Protein AF-A0A2V8R2T1-F1 (afdb_monomer_lite)

Secondary structure (DSSP, 8-state):
--TTT---PPSSPPPSS--HHHHHHHHHHHHHH--HHHHHHHH---HHHHHHHHHHHHTT-

Sequence (61 aa):
MCSNCGRTSRDNPQPNGYTTEERERILRAYHERSSLRGLSRTFGVSRNTVTSWLKKRDDSA

Radius of gyration: 16.18 Å; chains: 1; bounding box: 38×27×37 Å

pLDDT: mean 81.81, std 11.46, range [45.59, 92.56]

Foldseek 3Di:
DDPPPPDDDDDDDDPPDDDPVRLVVLVVVCVVPVDLVVSCVPVVDDSVVNVVVVVVVVVVD

Structure (mmCIF, N/CA/C/O backbone):
data_AF-A0A2V8R2T1-F1
#
_entry.id   AF-A0A2V8R2T1-F1
#
loop_
_atom_site.group_PDB
_atom_site.id
_atom_site.type_symbol
_atom_site.label_atom_id
_atom_site.label_alt_id
_atom_site.label_comp_id
_atom_site.label_asym_id
_atom_site.label_entity_id
_atom_site.label_seq_id
_atom_site.pdbx_PDB_ins_code
_atom_site.Cartn_x
_atom_site.Cartn_y
_atom_site.Cartn_z
_atom_site.occupancy
_atom_site.B_iso_or_equiv
_atom_site.auth_seq_id
_atom_site.auth_comp_id
_atom_site.auth_asym_id
_atom_site.auth_atom_id
_atom_site.pdbx_PDB_model_num
ATOM 1 N N . MET A 1 1 ? 20.719 -8.651 -22.721 1.00 67.75 1 MET A N 1
ATOM 2 C CA . MET A 1 1 ? 20.942 -10.105 -22.586 1.00 67.75 1 MET A CA 1
ATOM 3 C C . MET A 1 1 ? 22.446 -10.305 -22.563 1.00 67.75 1 MET A C 1
ATOM 5 O O . MET A 1 1 ? 23.099 -9.787 -23.458 1.00 67.75 1 MET A O 1
ATOM 9 N N . CYS A 1 2 ? 23.012 -10.890 -21.506 1.00 75.81 2 CYS A N 1
ATOM 10 C CA . CYS A 1 2 ? 24.467 -11.037 -21.396 1.00 75.81 2 CYS A CA 1
ATOM 11 C C . CYS A 1 2 ? 24.945 -12.238 -22.221 1.00 75.81 2 CYS A C 1
ATOM 13 O O . CYS A 1 2 ? 24.479 -13.353 -21.993 1.00 75.81 2 CYS A O 1
ATOM 15 N N . SER A 1 3 ? 25.893 -12.031 -23.135 1.00 74.81 3 SER A N 1
ATOM 16 C CA . SER A 1 3 ? 26.397 -13.086 -24.027 1.00 74.81 3 SER A CA 1
ATOM 17 C C . SER A 1 3 ? 27.149 -14.210 -23.301 1.00 74.81 3 SER A C 1
ATOM 19 O O . SER A 1 3 ? 27.285 -15.293 -23.851 1.00 74.81 3 SER A O 1
ATOM 21 N N . ASN A 1 4 ? 27.605 -13.981 -22.063 1.00 78.19 4 ASN A N 1
ATOM 22 C CA . ASN A 1 4 ? 28.380 -14.955 -21.286 1.00 78.19 4 ASN A CA 1
ATOM 23 C C . ASN A 1 4 ? 27.529 -15.831 -20.343 1.00 78.19 4 ASN A C 1
ATOM 25 O O . ASN A 1 4 ? 27.946 -16.919 -19.969 1.00 78.19 4 ASN A O 1
ATOM 29 N N . CYS A 1 5 ? 26.350 -15.368 -19.914 1.00 83.31 5 CYS A N 1
ATOM 30 C CA . CYS A 1 5 ? 25.529 -16.086 -18.926 1.00 83.31 5 CYS A CA 1
ATOM 31 C C . CYS A 1 5 ? 24.029 -16.122 -19.250 1.00 83.31 5 CYS A C 1
ATOM 33 O O . CYS A 1 5 ? 23.237 -16.571 -18.424 1.00 83.31 5 CYS A O 1
ATOM 35 N N . GLY A 1 6 ? 23.610 -15.598 -20.408 1.00 79.62 6 GLY A N 1
ATOM 36 C CA . GLY A 1 6 ? 22.213 -15.579 -20.861 1.00 79.62 6 GLY A CA 1
ATOM 37 C C . GLY A 1 6 ? 21.274 -14.694 -20.035 1.00 79.62 6 GLY A C 1
ATOM 38 O O . GLY A 1 6 ? 20.117 -14.504 -20.403 1.00 79.62 6 GLY A O 1
ATOM 39 N N . ARG A 1 7 ? 21.749 -14.113 -18.927 1.00 75.50 7 ARG A N 1
ATOM 40 C CA . ARG A 1 7 ? 20.913 -13.367 -17.987 1.00 75.50 7 ARG A CA 1
ATOM 41 C C . ARG A 1 7 ? 20.445 -12.044 -18.604 1.00 75.50 7 ARG A C 1
ATOM 43 O O . ARG A 1 7 ? 21.225 -11.278 -19.179 1.00 75.50 7 ARG A O 1
ATOM 50 N N . THR A 1 8 ? 19.155 -11.760 -18.466 1.00 73.31 8 THR A N 1
ATOM 51 C CA . THR A 1 8 ? 18.529 -10.467 -18.771 1.00 73.31 8 THR A CA 1
ATOM 52 C C . THR A 1 8 ? 18.246 -9.731 -17.469 1.00 73.31 8 THR A C 1
ATOM 54 O O . THR A 1 8 ? 17.103 -9.616 -17.041 1.00 73.31 8 THR A O 1
ATOM 57 N N . SER A 1 9 ? 19.299 -9.255 -16.812 1.00 69.06 9 SER A N 1
ATOM 58 C CA . SER A 1 9 ? 19.173 -8.346 -15.672 1.00 69.06 9 SER A CA 1
ATOM 59 C C . SER A 1 9 ? 19.393 -6.916 -16.160 1.00 69.06 9 SER A C 1
ATOM 61 O O . SER A 1 9 ? 20.298 -6.667 -16.956 1.00 69.06 9 SER A O 1
ATOM 63 N N . ARG A 1 10 ? 18.536 -5.991 -15.726 1.00 68.75 10 ARG A N 1
ATOM 64 C CA . ARG A 1 10 ? 18.784 -4.551 -15.846 1.00 68.75 10 ARG A CA 1
ATOM 65 C C . ARG A 1 10 ? 19.546 -4.118 -14.602 1.00 68.75 10 ARG A C 1
ATOM 67 O O . ARG A 1 10 ? 19.153 -4.516 -13.509 1.00 68.75 10 ARG A O 1
ATOM 74 N N . ASP A 1 11 ? 20.619 -3.358 -14.776 1.00 63.00 11 ASP A N 1
ATOM 75 C CA . ASP A 1 11 ? 21.291 -2.715 -13.650 1.00 63.00 11 ASP A CA 1
ATOM 76 C C . ASP A 1 11 ? 20.347 -1.636 -13.096 1.00 63.00 11 ASP A C 1
ATOM 78 O O . ASP A 1 11 ? 19.811 -0.837 -13.865 1.00 63.00 11 ASP A O 1
ATOM 82 N N . ASN A 1 12 ? 20.052 -1.698 -11.795 1.00 59.72 12 ASN A N 1
ATOM 83 C CA . ASN A 1 12 ? 19.083 -0.848 -11.094 1.00 59.72 12 ASN A CA 1
ATOM 84 C C . ASN A 1 12 ? 17.640 -0.870 -11.667 1.00 59.72 12 ASN A C 1
ATOM 86 O O . ASN A 1 12 ? 17.154 0.138 -12.189 1.00 59.72 12 ASN A O 1
ATOM 90 N N . PRO A 1 13 ? 16.912 -2.003 -11.591 1.00 67.06 13 PRO A N 1
ATOM 91 C CA . PRO A 1 13 ? 15.525 -2.043 -12.030 1.00 67.06 13 PRO A CA 1
ATOM 92 C C . PRO A 1 13 ? 14.684 -1.131 -11.134 1.00 67.06 13 PRO A C 1
ATOM 94 O O . PRO A 1 13 ? 14.535 -1.387 -9.939 1.00 67.06 13 PRO A O 1
ATOM 97 N N . GLN A 1 14 ? 14.100 -0.083 -11.717 1.00 61.28 14 GLN A N 1
ATOM 98 C CA . GLN A 1 14 ? 13.054 0.670 -11.037 1.00 61.28 14 GLN A CA 1
ATOM 99 C C . GLN A 1 14 ? 11.948 -0.326 -10.658 1.00 61.28 14 GLN A C 1
ATOM 101 O O . GLN A 1 14 ? 11.519 -1.098 -11.525 1.00 61.28 14 GLN A O 1
ATOM 106 N N . PRO A 1 15 ? 11.495 -0.371 -9.395 1.00 65.00 15 PRO A N 1
ATOM 107 C CA . PRO A 1 15 ? 10.384 -1.237 -9.053 1.00 65.00 15 PRO A CA 1
ATOM 108 C C . PRO A 1 15 ? 9.191 -0.830 -9.919 1.00 65.00 15 PRO A C 1
ATOM 110 O O . PRO A 1 15 ? 8.861 0.349 -10.014 1.00 65.00 15 PRO A O 1
ATOM 113 N N . ASN A 1 16 ? 8.522 -1.804 -10.539 1.00 65.69 16 ASN A N 1
ATOM 114 C CA . ASN A 1 16 ? 7.308 -1.591 -11.341 1.00 65.69 16 ASN A CA 1
ATOM 115 C C . ASN A 1 16 ? 6.101 -1.102 -10.491 1.00 65.69 16 ASN A C 1
ATOM 117 O O . ASN A 1 16 ? 4.947 -1.288 -10.871 1.00 65.69 16 ASN A O 1
ATOM 121 N N . GLY A 1 17 ? 6.346 -0.524 -9.313 1.00 76.62 17 GLY A N 1
ATOM 122 C CA . GLY A 1 17 ? 5.365 -0.093 -8.328 1.00 76.62 17 GLY A CA 1
ATOM 123 C C . GLY A 1 17 ? 6.040 0.606 -7.145 1.00 76.62 17 GLY A C 1
ATOM 124 O O . GLY A 1 17 ? 7.084 1.232 -7.291 1.00 76.62 17 GLY A O 1
ATOM 125 N N . TYR A 1 18 ? 5.442 0.481 -5.961 1.00 81.62 18 TYR A N 1
ATOM 126 C CA . TYR A 1 18 ? 5.950 1.101 -4.736 1.00 81.62 18 TYR A CA 1
ATOM 127 C C . TYR A 1 18 ? 7.319 0.541 -4.334 1.00 81.62 18 TYR A C 1
ATOM 129 O O . TYR A 1 18 ? 7.505 -0.680 -4.281 1.00 81.62 18 TYR A O 1
ATOM 137 N N . THR A 1 19 ? 8.253 1.432 -3.994 1.00 86.50 19 THR A N 1
ATOM 138 C CA . THR A 1 19 ? 9.501 1.045 -3.324 1.00 86.50 19 THR A CA 1
ATOM 139 C C . THR A 1 19 ? 9.187 0.437 -1.956 1.00 86.50 19 THR A C 1
ATOM 141 O O . THR A 1 19 ? 8.109 0.641 -1.386 1.00 86.50 19 THR A O 1
ATOM 144 N N . THR A 1 20 ? 10.128 -0.328 -1.406 1.00 84.44 20 THR A N 1
ATOM 145 C CA . THR A 1 20 ? 10.012 -0.874 -0.045 1.00 84.44 20 THR A CA 1
ATOM 146 C C . THR A 1 20 ? 9.813 0.238 0.982 1.00 84.44 20 THR A C 1
ATOM 148 O O . THR A 1 20 ? 8.905 0.145 1.803 1.00 84.44 20 THR A O 1
ATOM 151 N N . GLU A 1 21 ? 10.575 1.323 0.861 1.00 87.31 21 GLU A N 1
ATOM 152 C CA . GLU A 1 21 ? 10.496 2.500 1.732 1.00 87.31 21 GLU A CA 1
ATOM 153 C C . GLU A 1 21 ? 9.118 3.170 1.681 1.00 87.31 21 GLU A C 1
ATOM 155 O O . GLU A 1 21 ? 8.534 3.516 2.711 1.00 87.31 21 GLU A O 1
ATOM 160 N N . GLU A 1 22 ? 8.558 3.335 0.480 1.00 88.88 22 GLU A N 1
ATOM 161 C CA . GLU A 1 22 ? 7.249 3.961 0.321 1.00 88.88 22 GLU A CA 1
ATOM 162 C C . GLU A 1 22 ? 6.129 3.061 0.845 1.00 88.88 22 GLU A C 1
ATOM 164 O O . GLU A 1 22 ? 5.226 3.525 1.547 1.00 88.88 22 GLU A O 1
ATOM 169 N N . ARG A 1 23 ? 6.226 1.751 0.595 1.00 90.00 23 ARG A N 1
ATOM 170 C CA . ARG A 1 23 ? 5.306 0.765 1.166 1.00 90.00 23 ARG A CA 1
ATOM 171 C C . ARG A 1 23 ? 5.340 0.792 2.694 1.00 90.00 23 ARG A C 1
ATOM 173 O O . ARG A 1 23 ? 4.280 0.766 3.319 1.00 90.00 23 ARG A O 1
ATOM 180 N N . GLU A 1 24 ? 6.518 0.858 3.305 1.00 90.62 24 GLU A N 1
ATOM 181 C CA . GLU A 1 24 ? 6.666 0.937 4.761 1.00 90.62 24 GLU A CA 1
ATOM 182 C C . GLU A 1 24 ? 6.101 2.233 5.334 1.00 90.62 24 GLU A C 1
ATOM 184 O O . GLU A 1 24 ? 5.367 2.187 6.323 1.00 90.62 24 GLU A O 1
ATOM 189 N N . ARG A 1 25 ? 6.354 3.372 4.681 1.00 92.56 25 ARG A N 1
ATOM 190 C CA . ARG A 1 25 ? 5.771 4.665 5.064 1.00 92.56 25 ARG A CA 1
ATOM 191 C C . ARG A 1 25 ? 4.241 4.610 5.075 1.00 92.56 25 ARG A C 1
ATOM 193 O O . ARG A 1 25 ? 3.619 5.049 6.041 1.00 92.56 25 ARG A O 1
ATOM 200 N N . ILE A 1 26 ? 3.637 4.041 4.030 1.00 91.56 26 ILE A N 1
ATOM 201 C CA . ILE A 1 26 ? 2.178 3.893 3.913 1.00 91.56 26 ILE A CA 1
ATOM 202 C C . ILE A 1 26 ? 1.643 2.946 4.996 1.00 91.56 26 ILE A C 1
ATOM 204 O O . ILE A 1 26 ? 0.656 3.258 5.658 1.00 91.56 26 ILE A O 1
ATOM 208 N N . LEU A 1 27 ? 2.293 1.801 5.223 1.00 90.62 27 LEU A N 1
ATOM 209 C CA . LEU A 1 27 ? 1.868 0.849 6.255 1.00 90.62 27 LEU A CA 1
ATOM 210 C C . LEU A 1 27 ? 1.992 1.437 7.666 1.00 90.62 27 LEU A C 1
ATOM 212 O O . LEU A 1 27 ? 1.091 1.255 8.481 1.00 90.62 27 LEU A O 1
ATOM 216 N N . ARG A 1 28 ? 3.050 2.200 7.953 1.00 91.94 28 ARG A N 1
ATOM 217 C CA . ARG A 1 28 ? 3.195 2.916 9.225 1.00 91.94 28 ARG A CA 1
ATOM 218 C C . ARG A 1 28 ? 2.061 3.918 9.434 1.00 91.94 28 ARG A C 1
ATOM 220 O O . ARG A 1 28 ? 1.417 3.898 10.478 1.00 91.94 28 ARG A O 1
ATOM 227 N N . ALA A 1 29 ? 1.753 4.725 8.418 1.00 92.06 29 ALA A N 1
ATOM 228 C CA . ALA A 1 29 ? 0.632 5.661 8.478 1.00 92.06 29 ALA A CA 1
ATOM 229 C C . ALA A 1 29 ? -0.721 4.949 8.683 1.00 92.06 29 ALA A C 1
ATOM 231 O O . ALA A 1 29 ? -1.616 5.498 9.329 1.00 92.06 29 ALA A O 1
ATOM 232 N N . TYR A 1 30 ? -0.876 3.722 8.167 1.00 91.94 30 TYR A N 1
ATOM 233 C CA . TYR A 1 30 ? -2.043 2.884 8.444 1.00 91.94 30 TYR A CA 1
ATOM 234 C C . TYR A 1 30 ? -2.132 2.479 9.913 1.00 91.94 30 TYR A C 1
ATOM 236 O O . TYR A 1 30 ? -3.209 2.603 10.483 1.00 91.94 30 TYR A O 1
ATOM 244 N N . HIS A 1 31 ? -1.032 2.061 10.539 1.00 88.38 31 HIS A N 1
ATOM 245 C CA . HIS A 1 31 ? -1.030 1.721 11.965 1.00 88.38 31 HIS A CA 1
ATOM 246 C C . HIS A 1 31 ? -1.281 2.936 12.872 1.00 88.38 31 HIS A C 1
ATOM 248 O O . HIS A 1 31 ? -1.906 2.791 13.916 1.00 88.38 31 HIS A O 1
ATOM 254 N N . GLU A 1 32 ? -0.845 4.132 12.469 1.00 89.69 32 GLU A N 1
ATOM 255 C CA . GLU A 1 32 ? -1.052 5.363 13.246 1.00 89.69 32 GLU A CA 1
ATOM 256 C C . GLU A 1 32 ? -2.490 5.912 13.145 1.00 89.69 32 GLU A 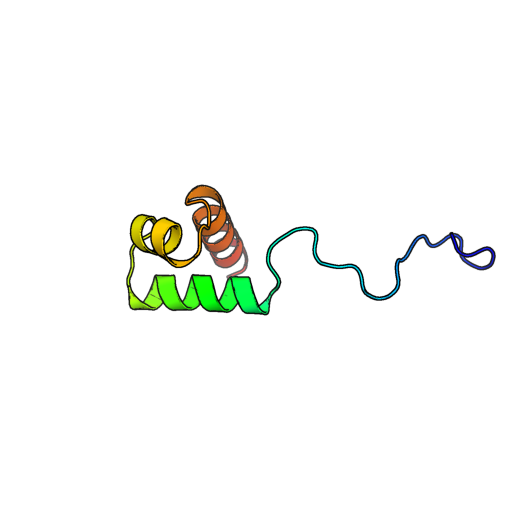C 1
ATOM 258 O O . GLU A 1 32 ? -3.021 6.427 14.126 1.00 89.69 32 GLU A O 1
ATOM 263 N N . ARG A 1 33 ? -3.129 5.841 11.964 1.00 80.12 33 ARG A N 1
ATOM 264 C CA . ARG A 1 33 ? -4.433 6.496 11.693 1.00 80.12 33 ARG A CA 1
ATOM 265 C C . ARG A 1 33 ? -5.587 5.541 11.368 1.00 80.12 33 ARG A C 1
ATOM 267 O O . ARG A 1 33 ? -6.695 6.010 11.098 1.00 80.12 33 ARG A O 1
ATOM 274 N N . SER A 1 34 ? -5.331 4.235 11.304 1.00 79.94 34 SER A N 1
ATOM 275 C CA . SER A 1 34 ? -6.294 3.132 11.130 1.00 79.94 34 SER A CA 1
ATOM 276 C C . SER A 1 34 ? -7.399 3.350 10.080 1.00 79.94 34 SER A C 1
ATOM 278 O O . SER A 1 34 ? -8.541 2.944 10.281 1.00 79.94 34 SER A O 1
ATOM 280 N N . SER A 1 35 ? -7.109 3.996 8.937 1.00 87.88 35 SER A N 1
ATOM 281 C CA . SER A 1 35 ? -8.145 4.311 7.933 1.00 87.88 35 SER A CA 1
ATOM 282 C C . SER A 1 35 ? -7.688 4.196 6.472 1.00 87.88 35 SER A C 1
ATOM 284 O O . SER A 1 35 ? -7.081 5.100 5.901 1.00 87.88 35 SER A O 1
ATOM 286 N N . LEU A 1 36 ? -8.098 3.114 5.793 1.00 89.25 36 LEU A N 1
ATOM 287 C CA . LEU A 1 36 ? -7.801 2.859 4.367 1.00 89.25 36 LEU A CA 1
ATOM 288 C C . LEU A 1 36 ? -8.241 4.000 3.434 1.00 89.25 36 LEU A C 1
ATOM 290 O O . LEU A 1 36 ? -7.584 4.294 2.437 1.00 89.25 36 LEU A O 1
ATOM 294 N N . ARG A 1 37 ? -9.362 4.658 3.753 1.00 90.56 37 ARG A N 1
ATOM 295 C CA . ARG A 1 37 ? -9.857 5.802 2.975 1.00 90.56 37 ARG A CA 1
ATOM 296 C C . ARG A 1 37 ? -8.973 7.040 3.149 1.00 90.56 37 ARG A C 1
ATOM 298 O O . ARG A 1 37 ? -8.791 7.772 2.181 1.00 90.56 37 ARG A O 1
ATOM 305 N N . GLY A 1 38 ? -8.409 7.239 4.341 1.00 91.25 38 GLY A N 1
ATOM 306 C CA . GLY A 1 38 ? -7.432 8.292 4.609 1.00 91.25 38 GLY A CA 1
ATOM 307 C C . GLY A 1 38 ? -6.154 8.071 3.807 1.00 91.25 38 GLY A C 1
ATOM 308 O O . GLY A 1 38 ? -5.719 8.969 3.095 1.00 91.25 38 GLY A O 1
ATOM 309 N N . LEU A 1 39 ? -5.629 6.842 3.803 1.00 91.00 39 LEU A N 1
ATOM 310 C CA . LEU A 1 39 ? -4.434 6.506 3.018 1.00 91.00 39 LEU A CA 1
ATOM 311 C C . LEU A 1 39 ? -4.626 6.719 1.519 1.00 91.00 39 LEU A C 1
ATOM 313 O O . LEU A 1 39 ? -3.737 7.249 0.863 1.00 91.00 39 LEU A O 1
ATOM 317 N N . SER A 1 40 ? -5.795 6.365 0.984 1.00 91.19 40 SER A N 1
ATOM 318 C CA . SER A 1 40 ? -6.101 6.607 -0.428 1.00 91.19 40 SER A CA 1
ATOM 319 C C . SER A 1 40 ? -6.115 8.099 -0.781 1.00 91.19 40 SER A C 1
ATOM 321 O O . SER A 1 40 ? -5.672 8.469 -1.863 1.00 91.19 40 SER A O 1
ATOM 323 N N . ARG A 1 41 ? -6.556 8.973 0.136 1.00 90.81 41 ARG A N 1
ATOM 324 C CA . ARG A 1 41 ? -6.547 10.432 -0.064 1.00 90.81 41 ARG A CA 1
ATOM 325 C C . ARG A 1 41 ? -5.166 11.056 0.133 1.00 90.81 41 ARG A C 1
ATOM 327 O O . ARG A 1 41 ? -4.837 11.991 -0.582 1.00 90.81 41 ARG A O 1
ATOM 334 N N . THR A 1 42 ? -4.381 10.558 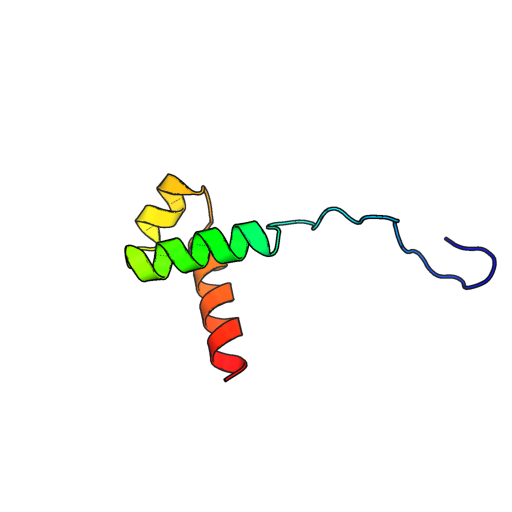1.086 1.00 91.00 42 THR A N 1
ATOM 335 C CA . THR A 1 42 ? -3.064 11.118 1.429 1.00 91.00 42 THR A CA 1
ATOM 336 C C . THR A 1 42 ? -1.950 10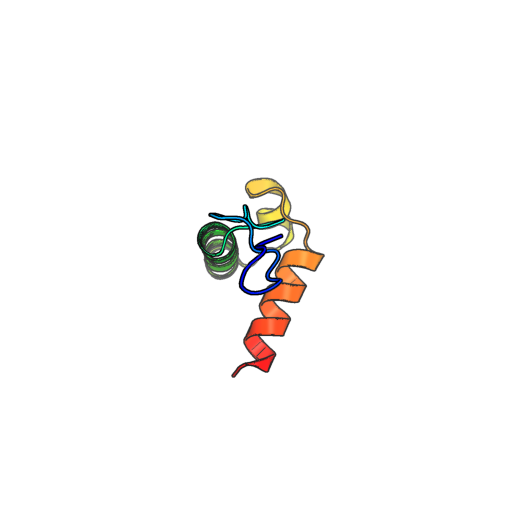.617 0.513 1.00 91.00 42 THR A C 1
ATOM 338 O O . THR A 1 42 ? -1.095 11.400 0.124 1.00 91.00 42 THR A O 1
ATOM 341 N N . PHE A 1 43 ? -1.957 9.331 0.161 1.00 89.06 43 PHE A N 1
ATOM 342 C CA . PHE A 1 43 ? -0.869 8.680 -0.581 1.00 89.06 43 PHE A CA 1
ATOM 343 C C . PHE A 1 43 ? -1.274 8.235 -1.992 1.00 89.06 43 PHE A C 1
ATOM 345 O O . PHE A 1 43 ? -0.463 7.651 -2.701 1.00 89.06 43 PHE A O 1
ATOM 352 N N . GLY A 1 44 ? -2.537 8.426 -2.393 1.00 89.94 44 GLY A N 1
ATOM 353 C CA . GLY A 1 44 ? -3.023 7.982 -3.706 1.00 89.94 44 GLY A CA 1
ATOM 354 C C . GLY A 1 44 ? -3.033 6.460 -3.891 1.00 89.94 44 GLY A C 1
ATOM 355 O O . GLY A 1 44 ? -3.230 5.970 -4.999 1.00 89.94 44 GLY A O 1
ATOM 356 N N . VAL A 1 45 ? -2.821 5.690 -2.819 1.00 90.81 45 VAL A N 1
ATOM 357 C CA . VAL A 1 45 ? -2.769 4.228 -2.875 1.00 90.81 45 VAL A CA 1
ATOM 358 C C . VAL A 1 45 ? -4.172 3.630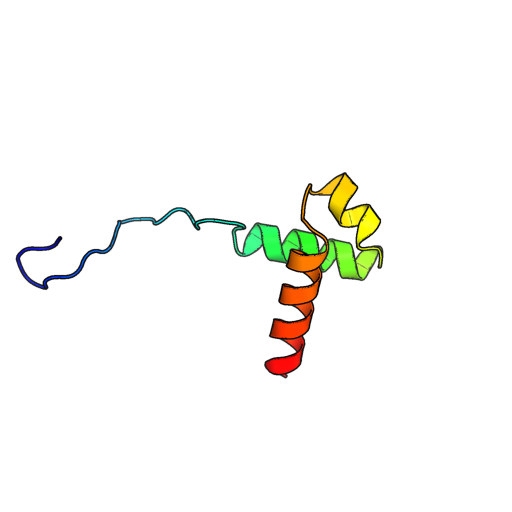 -2.945 1.00 90.81 45 VAL A C 1
ATOM 360 O O . VAL A 1 45 ? -5.108 4.085 -2.278 1.00 90.81 45 VAL A O 1
ATOM 363 N N . SER A 1 46 ? -4.334 2.575 -3.743 1.00 91.00 46 SER A N 1
ATOM 364 C CA . SER A 1 46 ? -5.600 1.847 -3.788 1.00 91.00 46 SER A CA 1
ATOM 365 C C . SER A 1 46 ? -5.830 1.083 -2.476 1.00 91.00 46 SER A C 1
ATOM 367 O O . SER A 1 46 ? -4.909 0.510 -1.888 1.00 91.00 46 SER A O 1
ATOM 369 N N . ARG A 1 47 ? -7.086 1.025 -2.020 1.00 90.81 47 ARG A N 1
ATOM 370 C CA . ARG A 1 47 ? -7.455 0.291 -0.795 1.00 90.81 47 ARG A CA 1
ATOM 371 C C . ARG A 1 47 ? -7.084 -1.190 -0.901 1.00 90.81 47 ARG A C 1
ATOM 373 O O . ARG A 1 47 ? -6.535 -1.751 0.041 1.00 90.81 47 ARG A O 1
ATOM 380 N N . ASN A 1 48 ? -7.321 -1.787 -2.069 1.00 92.06 48 ASN A N 1
ATOM 381 C CA . ASN A 1 48 ? -7.047 -3.197 -2.3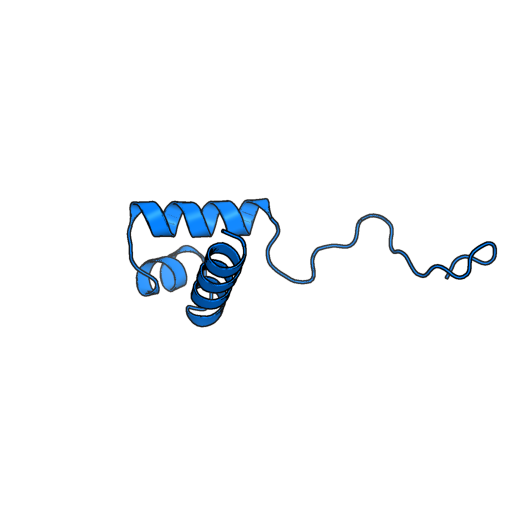42 1.00 92.06 48 ASN A CA 1
ATOM 382 C C . ASN A 1 48 ? -5.545 -3.505 -2.277 1.00 92.06 48 ASN A C 1
ATOM 384 O O . ASN A 1 48 ? -5.158 -4.568 -1.789 1.00 92.06 48 ASN A O 1
ATOM 388 N N . THR A 1 49 ? -4.699 -2.566 -2.712 1.00 90.94 49 THR A N 1
ATOM 389 C CA . THR A 1 49 ? -3.238 -2.677 -2.609 1.00 90.94 49 THR A CA 1
ATOM 390 C C . THR A 1 49 ? -2.802 -2.764 -1.147 1.00 90.94 49 THR A C 1
ATOM 392 O O . THR A 1 49 ? -2.088 -3.696 -0.780 1.00 90.94 49 THR A O 1
ATOM 395 N N . VAL A 1 50 ? -3.291 -1.859 -0.291 1.00 90.44 50 VAL A N 1
ATOM 396 C CA . VAL A 1 50 ? -2.949 -1.857 1.144 1.00 90.44 50 VAL A CA 1
ATOM 397 C C . VAL A 1 50 ? -3.454 -3.126 1.832 1.00 90.44 50 VAL A C 1
ATOM 399 O O . VAL A 1 50 ? -2.702 -3.769 2.559 1.00 90.44 50 VAL A O 1
ATOM 402 N N . THR A 1 51 ? -4.692 -3.550 1.560 1.00 90.62 51 THR A N 1
ATOM 403 C CA . THR A 1 51 ? -5.234 -4.801 2.113 1.00 90.62 51 THR A CA 1
ATOM 404 C C . THR A 1 51 ? -4.415 -6.021 1.687 1.00 90.62 51 THR A C 1
ATOM 406 O O . THR A 1 51 ? -4.153 -6.893 2.510 1.00 90.62 51 THR A O 1
ATOM 409 N N . SER A 1 52 ? -3.964 -6.076 0.432 1.00 91.06 52 SER A N 1
ATOM 410 C CA . SER A 1 52 ? -3.109 -7.168 -0.054 1.00 91.06 52 SER A CA 1
ATOM 411 C C . SER A 1 52 ? -1.761 -7.203 0.671 1.00 91.06 52 SER A C 1
ATOM 413 O O . SER A 1 52 ? -1.247 -8.276 0.975 1.00 91.06 52 SER A O 1
ATOM 415 N N . TRP A 1 53 ? -1.196 -6.039 1.001 1.00 90.56 53 TRP A N 1
ATOM 416 C CA . TRP A 1 53 ? 0.042 -5.957 1.777 1.00 90.56 53 TRP A CA 1
ATOM 417 C C . TRP A 1 53 ? -0.110 -6.408 3.222 1.00 90.56 53 TRP A C 1
ATOM 419 O O . TRP A 1 53 ? 0.819 -7.027 3.735 1.00 90.56 53 TRP A O 1
ATOM 429 N N . LEU A 1 54 ? -1.240 -6.086 3.856 1.00 86.75 54 LEU A N 1
ATOM 430 C CA . LEU A 1 54 ? -1.551 -6.523 5.216 1.00 86.75 54 LEU A CA 1
ATOM 431 C C . LEU A 1 54 ? -1.730 -8.043 5.262 1.00 86.75 54 LEU A C 1
ATOM 433 O O . LEU A 1 54 ? -1.075 -8.699 6.061 1.00 86.75 54 LEU A O 1
ATOM 437 N N . LYS A 1 55 ? -2.507 -8.609 4.328 1.00 88.25 55 LYS A N 1
ATOM 438 C CA . LYS A 1 55 ? -2.689 -10.065 4.195 1.00 88.25 55 LYS A CA 1
ATOM 439 C C . LYS A 1 55 ? -1.369 -10.807 3.993 1.00 88.25 55 LYS A C 1
ATOM 441 O O . LYS A 1 55 ? -1.119 -11.806 4.647 1.00 88.25 55 LYS A O 1
ATOM 446 N N . LYS A 1 56 ? -0.498 -10.294 3.117 1.00 85.25 56 LYS A N 1
ATOM 447 C CA . LYS A 1 56 ? 0.812 -10.908 2.857 1.00 85.25 56 LYS A CA 1
ATOM 448 C C . LYS A 1 56 ? 1.746 -10.879 4.076 1.00 85.25 56 LYS A C 1
ATOM 450 O O . LYS A 1 56 ? 2.651 -11.695 4.141 1.00 85.25 56 LYS A O 1
ATOM 455 N N . ARG A 1 57 ? 1.581 -9.920 4.994 1.00 76.94 57 ARG A N 1
ATOM 456 C CA . ARG A 1 57 ? 2.364 -9.866 6.240 1.00 76.94 57 ARG A CA 1
ATOM 457 C C . ARG A 1 57 ? 1.861 -10.865 7.279 1.00 76.94 57 ARG A C 1
ATOM 459 O O . ARG A 1 57 ? 2.686 -11.439 7.971 1.00 76.94 57 ARG A O 1
ATOM 466 N N . ASP A 1 58 ? 0.548 -11.048 7.361 1.00 70.56 58 ASP A N 1
ATOM 467 C CA . ASP A 1 58 ? -0.099 -11.970 8.302 1.00 70.56 58 ASP A CA 1
ATOM 468 C C . ASP A 1 58 ? 0.238 -13.440 7.992 1.00 70.56 58 ASP A C 1
ATOM 470 O O . ASP A 1 58 ? 0.540 -14.210 8.888 1.00 70.56 58 ASP A O 1
ATOM 474 N N . ASP A 1 59 ? 0.316 -13.792 6.705 1.00 60.94 59 ASP A N 1
ATOM 475 C CA . ASP A 1 59 ? 0.694 -15.134 6.225 1.00 60.94 59 ASP A CA 1
ATOM 476 C C . ASP A 1 59 ? 2.176 -15.497 6.466 1.00 60.94 59 ASP A C 1
ATOM 478 O O . ASP A 1 59 ? 2.573 -16.647 6.331 1.00 60.94 59 ASP A O 1
ATOM 482 N N . SER A 1 60 ? 3.021 -14.515 6.799 1.00 53.47 60 SER A N 1
ATOM 483 C CA . SER A 1 60 ? 4.455 -14.722 7.069 1.00 53.47 60 SER A CA 1
ATOM 484 C C . SER A 1 60 ? 4.799 -14.746 8.567 1.00 53.47 60 SER A C 1
ATOM 486 O O . SER A 1 60 ? 5.984 -14.635 8.895 1.00 53.47 60 SER A O 1
ATOM 488 N N . ALA A 1 61 ? 3.794 -14.819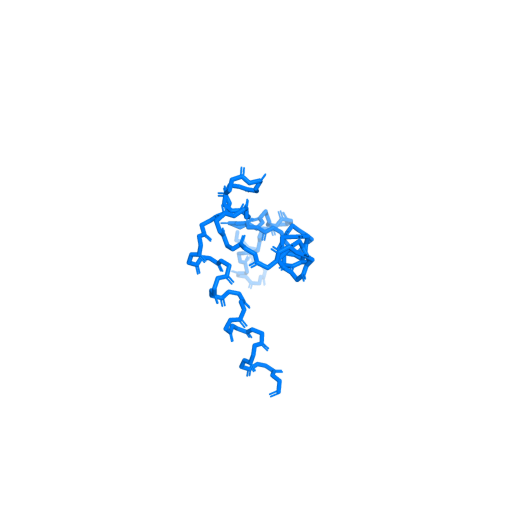 9.450 1.00 45.59 61 ALA A N 1
ATOM 489 C CA . ALA A 1 61 ? 3.948 -14.865 10.906 1.00 45.59 61 ALA A CA 1
ATOM 490 C C . ALA A 1 61 ? 3.913 -16.298 11.457 1.00 45.59 61 ALA A C 1
ATOM 492 O O . ALA A 1 61 ? 3.118 -17.117 10.945 1.00 45.59 61 ALA A O 1
#